Protein AF-A0A814S7R6-F1 (afdb_monomer)

Nearest PDB structures (foldseek):
  5fir-assembly5_J  TM=9.494E-01  e=4.019E-04  Caenorhabditis elegans
  5fir-assembly2_D  TM=8.934E-01  e=6.434E-04  Caenorhabditis elegans
  4wc5-assembly1_A  TM=3.067E-01  e=7.423E+00  Aquifex aeolicus VF5

Solvent-accessible surface area (backbone atoms only — not comparable to full-atom values): 4326 Å² total; per-residue (Å²): 132,56,77,65,58,50,45,76,72,66,65,58,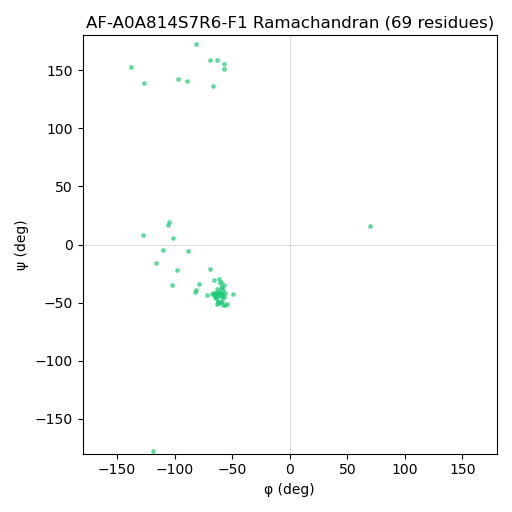94,86,56,51,71,70,52,45,54,55,28,49,55,47,41,69,78,39,56,91,78,44,59,67,71,61,40,54,52,51,25,50,52,50,38,37,36,74,77,70,64,53,83,69,58,69,71,56,49,52,52,49,50,65,76,47,67,89,110

Mean predicted aligned error: 3.28 Å

Secondary structure (DSSP, 8-state):
--HHHHHHHH--TT--HHHHHHHHHHHHHHTTTS-HHHHHHHHHHHHHHHHH-----HHHHHHHHHHTTT-

Foldseek 3Di:
DDPVVCCVPQPDPPDDPVLVVQLVVQCVLCVPPDPPVVSSVLSNVLSCCVPVVDDDDPVSVVVNCVSVVPD

Radius of gyration: 11.76 Å; Cα contacts (8 Å, |Δi|>4): 35; chains: 1; bounding box: 21×32×25 Å

Structure (mmCIF, N/CA/C/O backbone):
data_AF-A0A814S7R6-F1
#
_entry.id   AF-A0A814S7R6-F1
#
loop_
_atom_site.group_PDB
_atom_site.id
_atom_site.type_symbol
_atom_site.label_atom_id
_atom_site.label_alt_id
_atom_site.label_comp_id
_atom_site.label_asym_id
_atom_site.label_entity_id
_atom_site.label_seq_id
_atom_site.pdbx_PDB_ins_code
_atom_site.Cartn_x
_atom_site.Cartn_y
_atom_site.Cartn_z
_atom_site.occupancy
_atom_site.B_iso_or_equiv
_atom_site.auth_seq_id
_atom_site.auth_comp_id
_atom_site.auth_asym_id
_atom_site.auth_atom_id
_atom_site.pdbx_PDB_model_num
ATOM 1 N N . MET A 1 1 ? -1.305 -12.277 11.966 1.00 62.66 1 MET A N 1
ATOM 2 C CA . MET A 1 1 ? -1.080 -13.123 10.778 1.00 62.66 1 MET A CA 1
ATOM 3 C C . MET A 1 1 ? 0.419 -13.203 10.568 1.00 62.66 1 MET A C 1
ATOM 5 O O . MET A 1 1 ? 1.059 -12.159 10.629 1.00 62.66 1 MET A O 1
ATOM 9 N N . ASN A 1 2 ? 0.993 -14.398 10.459 1.00 69.62 2 ASN A N 1
ATOM 10 C CA . ASN A 1 2 ? 2.444 -14.542 10.285 1.00 69.62 2 ASN A CA 1
ATOM 11 C C . ASN A 1 2 ? 2.865 -14.328 8.810 1.00 69.62 2 ASN A C 1
ATOM 13 O O . ASN A 1 2 ? 2.022 -14.200 7.919 1.00 69.62 2 ASN A O 1
ATOM 17 N N . ASN A 1 3 ? 4.178 -14.286 8.561 1.00 65.94 3 ASN A N 1
ATOM 18 C CA . ASN A 1 3 ? 4.763 -14.056 7.234 1.00 65.94 3 ASN A CA 1
ATOM 19 C C . ASN A 1 3 ? 4.314 -15.066 6.164 1.00 65.94 3 ASN A C 1
ATOM 21 O O . ASN A 1 3 ? 4.179 -14.690 4.996 1.00 65.94 3 ASN A O 1
ATOM 25 N N . ASP A 1 4 ? 4.109 -16.320 6.560 1.00 73.69 4 ASP A N 1
ATOM 26 C CA . ASP A 1 4 ? 3.788 -17.429 5.662 1.00 73.69 4 ASP A CA 1
ATOM 27 C C . ASP A 1 4 ? 2.292 -17.438 5.312 1.00 73.69 4 ASP A C 1
ATOM 29 O O . ASP A 1 4 ? 1.919 -17.615 4.153 1.00 73.69 4 ASP A O 1
ATOM 33 N N . GLU A 1 5 ? 1.425 -17.130 6.280 1.00 81.19 5 GLU A N 1
ATOM 34 C CA . GLU A 1 5 ? -0.021 -16.962 6.086 1.00 81.19 5 GLU A CA 1
ATOM 35 C C . GLU A 1 5 ? -0.341 -15.800 5.139 1.00 81.19 5 GLU A C 1
ATOM 37 O O . GLU A 1 5 ? -1.220 -15.903 4.282 1.00 81.19 5 GLU A O 1
ATOM 42 N N . LEU A 1 6 ? 0.389 -14.689 5.265 1.00 81.88 6 LEU A N 1
ATOM 43 C CA . LEU A 1 6 ? 0.211 -13.515 4.413 1.00 81.88 6 LEU A CA 1
ATOM 44 C C . LEU A 1 6 ? 0.564 -13.818 2.951 1.00 81.88 6 LEU A C 1
ATOM 46 O O . LEU A 1 6 ? -0.144 -13.389 2.037 1.00 81.88 6 LEU A O 1
ATOM 50 N N . HIS A 1 7 ? 1.654 -14.562 2.737 1.00 82.50 7 HIS A N 1
ATOM 51 C CA . HIS A 1 7 ? 2.083 -15.004 1.411 1.00 82.50 7 HIS A CA 1
ATOM 52 C C . HIS A 1 7 ? 1.044 -15.926 0.780 1.00 82.50 7 HIS A C 1
ATOM 54 O O . HIS A 1 7 ? 0.566 -15.624 -0.313 1.00 82.50 7 HIS A O 1
ATOM 60 N N . LEU A 1 8 ? 0.608 -16.957 1.507 1.00 87.88 8 LEU A N 1
ATOM 61 C CA . LEU A 1 8 ? -0.412 -17.895 1.033 1.00 87.88 8 LEU A CA 1
ATOM 62 C C . LEU A 1 8 ? -1.735 -17.204 0.679 1.00 87.88 8 LEU A C 1
ATOM 64 O O . LEU A 1 8 ? -2.391 -17.600 -0.282 1.00 87.88 8 LEU A O 1
ATOM 68 N N . LYS A 1 9 ? -2.133 -16.176 1.437 1.00 92.38 9 LYS A N 1
ATOM 69 C CA . LYS A 1 9 ? -3.421 -15.501 1.242 1.00 92.38 9 LYS A CA 1
ATOM 70 C C . LYS A 1 9 ? -3.395 -14.449 0.134 1.00 92.38 9 LYS A C 1
ATOM 72 O O . LYS A 1 9 ? -4.371 -14.322 -0.603 1.00 92.38 9 LYS A O 1
ATOM 77 N N . TYR A 1 10 ? -2.324 -13.660 0.031 1.00 94.12 10 TYR A N 1
ATOM 78 C CA . TYR A 1 10 ? -2.344 -12.446 -0.791 1.00 94.12 10 TYR A CA 1
ATOM 79 C C . TYR A 1 10 ? -1.398 -12.445 -1.977 1.00 94.12 10 TYR A C 1
ATOM 81 O O . TYR A 1 10 ? -1.578 -11.573 -2.833 1.00 94.12 10 TYR A O 1
ATOM 89 N N . ARG A 1 11 ? -0.403 -13.336 -2.052 1.00 94.38 11 ARG A N 1
ATOM 90 C CA . ARG A 1 11 ? 0.566 -13.322 -3.153 1.00 94.38 11 ARG A CA 1
ATOM 91 C C . ARG A 1 11 ? -0.108 -13.686 -4.482 1.00 94.38 11 ARG A C 1
ATOM 93 O O . ARG A 1 11 ? -0.906 -14.615 -4.562 1.00 94.38 11 ARG A O 1
ATOM 100 N N . LYS A 1 12 ? 0.215 -12.952 -5.545 1.00 93.56 12 LYS A N 1
ATOM 101 C CA . LYS A 1 12 ? -0.284 -13.175 -6.907 1.00 93.56 12 LYS A CA 1
ATOM 102 C C . LYS A 1 12 ? 0.734 -13.978 -7.713 1.00 93.56 12 LYS A C 1
ATOM 104 O O . LYS A 1 12 ? 1.932 -13.752 -7.617 1.00 93.56 12 LYS A O 1
ATOM 109 N N . HIS A 1 13 ? 0.255 -14.886 -8.559 1.00 92.44 13 HIS A N 1
ATOM 110 C CA . HIS A 1 13 ? 1.121 -15.719 -9.405 1.00 92.44 13 HIS A CA 1
ATOM 111 C C . HIS A 1 13 ? 1.975 -14.911 -10.400 1.00 92.44 13 HIS A C 1
ATOM 113 O O . HIS A 1 13 ? 3.062 -15.341 -10.768 1.00 92.44 13 HIS A O 1
ATOM 119 N N . ASN A 1 14 ? 1.475 -13.757 -10.843 1.00 91.50 14 ASN A N 1
ATOM 120 C CA . ASN A 1 14 ? 2.086 -12.920 -11.870 1.00 91.50 14 ASN A CA 1
ATOM 121 C C . ASN A 1 14 ? 2.838 -11.703 -11.315 1.00 91.50 14 ASN A C 1
ATOM 123 O O . ASN A 1 14 ? 3.271 -10.867 -12.104 1.00 91.50 14 ASN A O 1
ATOM 127 N N . GLU A 1 15 ? 2.969 -11.566 -9.994 1.00 93.50 15 GLU A N 1
ATOM 128 C CA . GLU A 1 15 ? 3.744 -10.469 -9.415 1.00 93.50 15 GLU A CA 1
ATOM 129 C C . GLU A 1 15 ? 5.212 -10.865 -9.243 1.00 93.50 15 GLU A C 1
ATOM 131 O O . GLU A 1 15 ? 5.546 -11.993 -8.865 1.00 93.50 15 GLU A O 1
ATOM 136 N N . THR A 1 16 ? 6.105 -9.920 -9.517 1.00 95.25 16 THR A N 1
ATOM 137 C CA . THR A 1 16 ? 7.537 -10.104 -9.279 1.00 95.25 16 THR A CA 1
ATOM 138 C C . THR A 1 16 ? 7.834 -10.141 -7.780 1.00 95.25 16 THR A C 1
ATOM 140 O O . THR A 1 16 ? 7.087 -9.603 -6.962 1.00 95.25 16 THR A O 1
ATOM 143 N N . GLU A 1 17 ? 8.976 -10.718 -7.394 1.00 94.56 17 GLU A N 1
ATOM 144 C CA . GLU A 1 17 ? 9.389 -10.741 -5.983 1.00 94.56 17 GLU A CA 1
ATOM 145 C C . GLU A 1 17 ? 9.501 -9.321 -5.402 1.00 94.56 17 GLU A C 1
ATOM 147 O O . GLU A 1 17 ? 9.066 -9.071 -4.283 1.00 94.56 17 GLU A O 1
ATOM 152 N N . ARG A 1 18 ? 10.005 -8.356 -6.184 1.00 93.94 18 ARG A N 1
ATOM 153 C CA . ARG A 1 18 ? 10.112 -6.955 -5.751 1.00 93.94 18 ARG A CA 1
ATOM 154 C C . ARG A 1 18 ? 8.744 -6.327 -5.477 1.00 93.94 18 ARG A C 1
ATOM 156 O O . ARG A 1 18 ? 8.587 -5.625 -4.479 1.00 93.94 18 ARG A O 1
ATOM 163 N N . GLU A 1 19 ? 7.771 -6.554 -6.356 1.00 95.88 19 GLU A N 1
ATOM 164 C CA . GLU A 1 19 ? 6.400 -6.066 -6.169 1.00 95.88 19 GLU A CA 1
ATOM 165 C C . GLU A 1 19 ? 5.753 -6.704 -4.945 1.00 95.88 19 GLU A C 1
ATOM 167 O O . GLU A 1 19 ? 5.160 -5.989 -4.136 1.00 95.88 19 GLU A O 1
ATOM 172 N N . TRP A 1 20 ? 5.928 -8.018 -4.769 1.00 95.75 20 TRP A N 1
ATOM 173 C CA . TRP A 1 20 ? 5.412 -8.733 -3.609 1.00 95.75 20 TRP A CA 1
ATOM 174 C C . TRP A 1 20 ? 5.979 -8.179 -2.304 1.00 95.75 20 TRP A C 1
ATOM 176 O O . T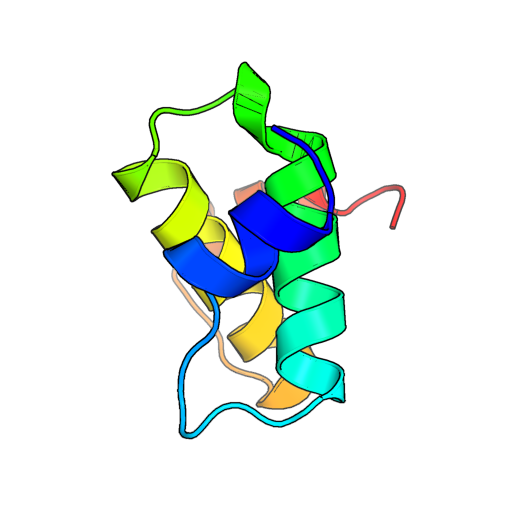RP A 1 20 ? 5.206 -7.849 -1.411 1.00 95.75 20 TRP A O 1
ATOM 186 N N . GLN A 1 21 ? 7.299 -8.009 -2.197 1.00 94.81 21 GLN A N 1
ATOM 187 C CA . GLN A 1 21 ? 7.939 -7.507 -0.976 1.00 94.81 21 GLN A CA 1
ATOM 188 C C . GLN A 1 21 ? 7.450 -6.098 -0.605 1.00 94.81 21 GLN A C 1
ATOM 190 O O . GLN A 1 21 ? 7.125 -5.842 0.553 1.00 94.81 21 GLN A O 1
ATOM 195 N N . LEU A 1 22 ? 7.309 -5.199 -1.588 1.00 95.50 22 LEU A N 1
ATOM 196 C CA . LEU A 1 22 ? 6.753 -3.860 -1.360 1.00 95.50 22 LEU A CA 1
ATOM 197 C C . LEU A 1 22 ? 5.286 -3.913 -0.918 1.00 95.50 22 LEU A C 1
ATOM 199 O O . LEU A 1 22 ? 4.895 -3.217 0.022 1.00 95.50 22 LEU A O 1
ATOM 203 N N . ARG A 1 23 ? 4.469 -4.741 -1.580 1.00 96.44 23 ARG A N 1
ATOM 204 C CA . ARG A 1 23 ? 3.046 -4.890 -1.248 1.00 96.44 23 ARG A CA 1
ATOM 205 C C . ARG A 1 23 ? 2.862 -5.477 0.143 1.00 96.44 23 ARG A C 1
ATOM 207 O O . ARG A 1 23 ? 2.048 -4.980 0.912 1.00 96.44 23 ARG A O 1
ATOM 214 N N . LYS A 1 24 ? 3.633 -6.515 0.456 1.00 95.12 24 LYS A N 1
ATOM 215 C CA . LYS A 1 24 ? 3.662 -7.201 1.743 1.00 95.12 24 LYS A CA 1
ATOM 216 C C . LYS A 1 24 ? 4.001 -6.237 2.874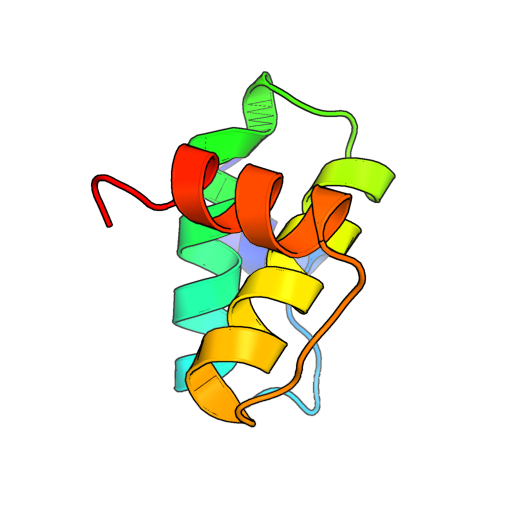 1.00 95.12 24 LYS A C 1
ATOM 218 O O . LYS A 1 24 ? 3.213 -6.134 3.807 1.00 95.12 24 LYS A O 1
ATOM 223 N N . LEU A 1 25 ? 5.088 -5.475 2.738 1.00 94.50 25 LEU A N 1
ATOM 224 C CA . LEU A 1 25 ? 5.496 -4.480 3.732 1.00 94.50 25 LEU A CA 1
ATOM 225 C C . LEU A 1 25 ? 4.377 -3.464 4.008 1.00 94.50 25 LEU A C 1
ATOM 227 O O . LEU A 1 25 ? 4.102 -3.120 5.157 1.00 94.50 25 LEU A O 1
ATOM 231 N N . PHE A 1 26 ? 3.694 -3.014 2.950 1.00 96.31 26 PHE A N 1
ATOM 232 C CA . PHE A 1 26 ? 2.561 -2.103 3.081 1.00 96.31 26 PHE A CA 1
ATOM 233 C C . PHE A 1 26 ? 1.375 -2.744 3.814 1.00 96.31 26 PHE A C 1
ATOM 235 O O . PHE A 1 26 ? 0.778 -2.112 4.685 1.00 96.31 26 PHE A O 1
ATOM 242 N N . ILE A 1 27 ? 1.033 -3.993 3.480 1.00 95.62 27 ILE A N 1
ATOM 243 C CA . ILE A 1 27 ? -0.051 -4.731 4.139 1.00 95.62 27 ILE A CA 1
ATOM 244 C C . ILE A 1 27 ? 0.271 -4.903 5.625 1.00 95.62 27 ILE A C 1
ATOM 246 O O . ILE A 1 27 ? -0.549 -4.533 6.455 1.00 95.62 27 ILE A O 1
ATOM 250 N N . GLU A 1 28 ? 1.462 -5.388 5.973 1.00 94.31 28 GLU A N 1
ATOM 251 C CA . GLU A 1 28 ? 1.868 -5.643 7.363 1.00 94.31 28 GLU A CA 1
ATOM 252 C C . GLU A 1 28 ? 1.828 -4.383 8.227 1.00 94.31 28 GLU A C 1
ATOM 254 O O . GLU A 1 28 ? 1.314 -4.413 9.343 1.00 94.31 28 GLU A O 1
ATOM 259 N N . ARG A 1 29 ? 2.297 -3.247 7.700 1.00 94.56 29 ARG A N 1
ATOM 260 C CA . ARG A 1 29 ? 2.322 -1.980 8.446 1.00 94.56 29 ARG A CA 1
ATOM 261 C C . ARG A 1 29 ? 0.928 -1.396 8.706 1.00 94.56 29 ARG A C 1
ATOM 263 O O . ARG A 1 29 ? 0.764 -0.538 9.579 1.00 94.56 29 ARG A O 1
ATOM 270 N N . HIS A 1 30 ? -0.074 -1.795 7.926 1.00 95.19 30 HIS A N 1
ATOM 271 C CA . HIS A 1 30 ? -1.392 -1.158 7.927 1.00 95.19 30 HIS A CA 1
ATOM 272 C C . HIS A 1 30 ? -2.559 -2.135 8.119 1.00 95.19 30 HIS A C 1
ATOM 274 O O . HIS A 1 30 ? -3.711 -1.702 8.034 1.00 95.19 30 HIS A O 1
ATOM 280 N N . ILE A 1 31 ? -2.281 -3.408 8.427 1.00 93.50 31 ILE A N 1
ATOM 281 C CA . ILE A 1 31 ? -3.293 -4.466 8.553 1.00 93.50 31 ILE A CA 1
ATOM 282 C C . ILE A 1 31 ? -4.345 -4.173 9.623 1.00 93.50 31 ILE A C 1
ATOM 284 O O . ILE A 1 31 ? -5.516 -4.471 9.418 1.00 93.50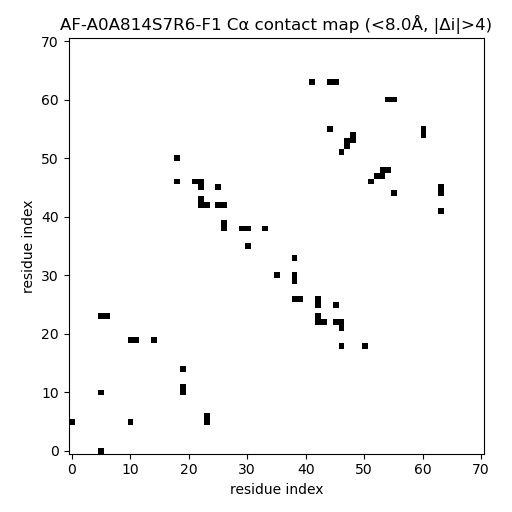 31 ILE A O 1
ATOM 288 N N . ASP A 1 32 ? -3.956 -3.486 10.696 1.00 94.69 32 ASP A N 1
ATOM 289 C CA . ASP A 1 32 ? -4.858 -3.141 11.800 1.00 94.69 32 ASP A CA 1
ATOM 290 C C . ASP A 1 32 ? -5.597 -1.802 11.594 1.00 94.69 32 ASP A C 1
ATOM 292 O O . ASP A 1 32 ? -6.442 -1.425 12.404 1.00 94.69 32 ASP A O 1
ATOM 296 N N . LYS A 1 33 ? -5.283 -1.046 10.527 1.00 95.44 33 LYS A N 1
ATOM 297 C CA . LYS A 1 33 ? -5.843 0.303 10.285 1.00 95.44 33 LYS A CA 1
ATOM 298 C C . LYS A 1 33 ? -7.015 0.325 9.309 1.00 95.44 33 LYS A C 1
ATOM 300 O O . LYS A 1 33 ? -7.781 1.288 9.297 1.00 95.44 33 LYS A O 1
ATOM 305 N N . TYR A 1 34 ? -7.132 -0.687 8.457 1.00 95.44 34 TYR A N 1
ATOM 306 C CA . TYR A 1 34 ? -8.106 -0.726 7.373 1.00 95.44 34 TYR A CA 1
ATOM 307 C C . TYR A 1 34 ? -8.740 -2.107 7.277 1.00 95.44 34 TYR A C 1
ATOM 309 O O . TYR A 1 34 ? -8.110 -3.111 7.588 1.00 95.44 34 TYR A O 1
ATOM 317 N N . ASN A 1 35 ? -9.975 -2.161 6.776 1.00 96.69 35 ASN A N 1
ATOM 318 C CA . ASN A 1 35 ? -10.526 -3.436 6.333 1.00 96.69 35 ASN A CA 1
ATOM 319 C C . ASN A 1 35 ? -9.706 -4.004 5.162 1.00 96.69 35 ASN A C 1
ATOM 321 O O . ASN A 1 35 ? -9.006 -3.273 4.454 1.00 96.69 35 ASN A O 1
ATOM 325 N N . GLU A 1 36 ? -9.824 -5.315 4.972 1.00 94.56 36 GLU A N 1
ATOM 326 C CA . GLU A 1 36 ? -9.025 -6.085 4.022 1.00 94.56 36 GLU A CA 1
ATOM 327 C C . GLU A 1 36 ? -9.099 -5.524 2.595 1.00 94.56 36 GLU A C 1
ATOM 329 O O . GLU A 1 36 ? -8.065 -5.203 2.009 1.00 94.56 36 GLU A O 1
ATOM 334 N N . ASP A 1 37 ? -10.301 -5.297 2.064 1.00 96.50 37 ASP A N 1
ATOM 335 C CA . ASP A 1 37 ? -10.486 -4.797 0.696 1.00 96.50 37 ASP A CA 1
ATOM 336 C C . ASP A 1 37 ? -9.822 -3.433 0.481 1.00 96.50 37 ASP A C 1
ATOM 338 O O . ASP A 1 37 ? -9.129 -3.198 -0.519 1.00 96.50 37 ASP A O 1
ATOM 342 N N . ARG A 1 38 ? -9.994 -2.511 1.439 1.00 97.25 38 ARG A N 1
ATOM 343 C CA . ARG A 1 38 ? -9.391 -1.180 1.355 1.00 97.25 38 ARG A CA 1
ATOM 344 C C . ARG A 1 38 ? -7.874 -1.258 1.448 1.00 97.25 38 ARG A C 1
ATOM 346 O O . ARG A 1 38 ? -7.196 -0.550 0.701 1.00 97.25 38 ARG A O 1
ATOM 353 N N . LEU A 1 39 ? -7.353 -2.099 2.336 1.00 97.50 39 LEU A N 1
ATOM 354 C CA . LEU A 1 39 ? -5.922 -2.297 2.517 1.00 97.50 39 LEU A CA 1
ATOM 355 C C . LEU A 1 39 ? -5.270 -2.842 1.247 1.00 97.50 39 LEU A C 1
ATOM 357 O O . LEU A 1 39 ? -4.283 -2.279 0.778 1.00 97.50 39 LEU A O 1
ATOM 361 N N . LEU A 1 40 ? -5.843 -3.895 0.663 1.00 96.69 40 LEU A N 1
ATOM 362 C CA . LEU A 1 40 ? -5.319 -4.519 -0.552 1.00 96.69 40 LEU A CA 1
ATOM 363 C C . LEU A 1 40 ? -5.347 -3.551 -1.740 1.00 96.69 40 LEU A C 1
ATOM 365 O O . LEU A 1 40 ? -4.396 -3.507 -2.525 1.00 96.69 40 LEU A O 1
ATOM 369 N N . CYS A 1 41 ? -6.394 -2.729 -1.841 1.00 97.69 41 CYS A N 1
ATOM 370 C CA . CYS A 1 41 ? -6.492 -1.680 -2.851 1.00 97.69 41 CYS A CA 1
ATOM 371 C C . CYS A 1 41 ? -5.381 -0.627 -2.694 1.00 97.69 41 CYS A C 1
ATOM 373 O O . CYS A 1 41 ? -4.663 -0.336 -3.653 1.00 97.69 41 CYS A O 1
ATOM 375 N N . LEU A 1 42 ? -5.178 -0.104 -1.479 1.00 98.06 42 LEU A N 1
ATOM 376 C CA . LEU A 1 42 ? -4.118 0.873 -1.204 1.00 98.06 42 LEU A CA 1
ATOM 377 C C . LEU A 1 42 ? -2.720 0.285 -1.434 1.00 98.06 42 LEU A C 1
ATOM 379 O O . LEU A 1 42 ? -1.886 0.938 -2.060 1.00 98.06 42 LEU A O 1
ATOM 383 N N . ALA A 1 43 ? -2.487 -0.958 -1.008 1.00 97.38 43 ALA A N 1
ATOM 384 C CA . ALA A 1 43 ? -1.223 -1.653 -1.219 1.00 97.38 43 ALA A CA 1
ATOM 385 C C . ALA A 1 43 ? -0.907 -1.808 -2.715 1.00 97.38 43 ALA A C 1
ATOM 387 O O . ALA A 1 43 ? 0.226 -1.588 -3.141 1.00 97.38 43 ALA A O 1
ATOM 388 N N . GLN A 1 44 ? -1.910 -2.131 -3.538 1.00 97.69 44 GLN A N 1
ATOM 389 C CA . GLN A 1 44 ? -1.720 -2.212 -4.983 1.00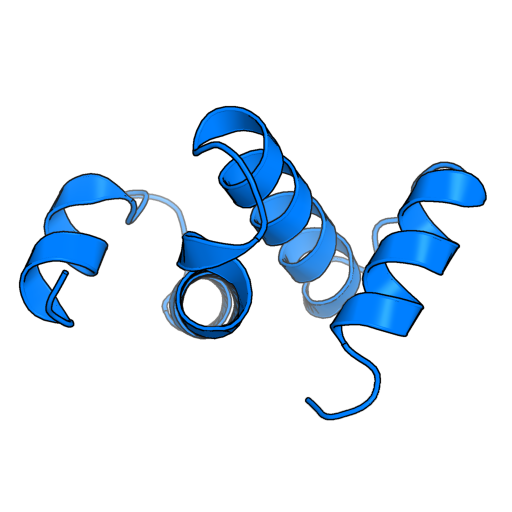 97.69 44 GLN A CA 1
ATOM 390 C C . GLN A 1 44 ? -1.443 -0.838 -5.606 1.00 97.69 44 GLN A C 1
ATOM 392 O O . GLN A 1 44 ? -0.546 -0.724 -6.440 1.00 97.69 44 GLN A O 1
ATOM 397 N N . CYS A 1 45 ? -2.168 0.210 -5.199 1.00 98.00 45 CYS A N 1
ATOM 398 C CA . CYS A 1 45 ? -1.893 1.575 -5.652 1.00 98.00 45 CYS A CA 1
ATOM 399 C C . CYS A 1 45 ? -0.455 1.995 -5.324 1.00 98.00 45 CYS A C 1
ATOM 401 O O . CYS A 1 45 ? 0.231 2.522 -6.197 1.00 98.00 45 CYS A O 1
ATOM 403 N N . PHE A 1 46 ? 0.015 1.722 -4.103 1.00 97.62 46 PHE A N 1
ATOM 404 C CA . PHE A 1 46 ? 1.387 1.996 -3.678 1.00 97.62 46 PHE A CA 1
ATOM 405 C C . PHE A 1 46 ? 2.420 1.322 -4.587 1.00 97.62 46 PHE A C 1
ATOM 407 O O . PHE A 1 46 ? 3.301 2.000 -5.121 1.00 97.62 46 PHE A O 1
ATOM 414 N N . VAL A 1 47 ? 2.284 0.011 -4.815 1.00 97.25 47 VAL A N 1
ATOM 415 C CA . VAL A 1 47 ? 3.197 -0.738 -5.691 1.00 97.25 47 VAL A CA 1
ATOM 416 C C . VAL A 1 47 ? 3.190 -0.151 -7.095 1.00 97.25 47 VAL A C 1
ATOM 418 O O . VAL A 1 47 ? 4.249 0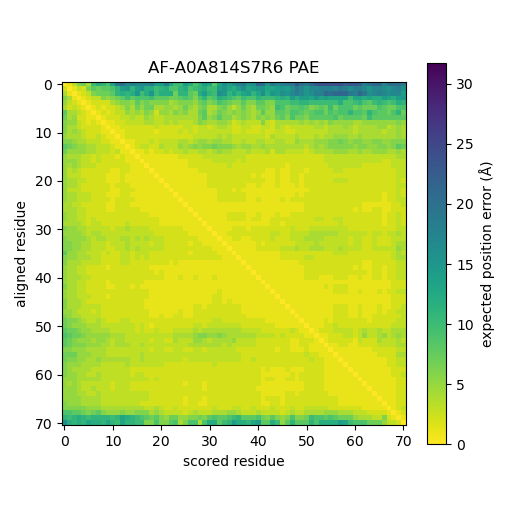.188 -7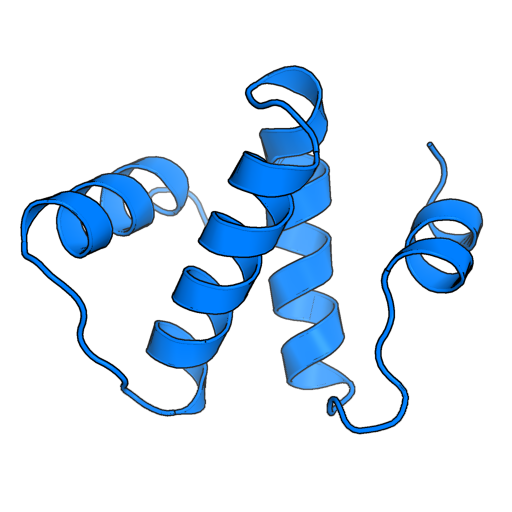.611 1.00 97.25 47 VAL A O 1
ATOM 421 N N . ASN A 1 48 ? 2.012 0.080 -7.676 1.00 97.00 48 ASN A N 1
ATOM 422 C CA . ASN A 1 48 ? 1.887 0.620 -9.029 1.00 97.00 48 ASN A CA 1
ATOM 423 C C . ASN A 1 48 ? 2.541 2.006 -9.174 1.00 97.00 48 ASN A C 1
ATOM 425 O O . ASN A 1 48 ? 3.164 2.296 -10.196 1.00 97.00 48 ASN A O 1
ATOM 429 N N . ILE A 1 49 ? 2.435 2.861 -8.151 1.00 96.50 49 ILE A N 1
ATOM 430 C CA . ILE A 1 49 ? 3.118 4.163 -8.119 1.00 96.50 49 ILE A CA 1
ATOM 431 C C . ILE A 1 49 ? 4.642 3.971 -8.099 1.00 96.50 49 ILE A C 1
ATOM 433 O O . ILE A 1 49 ? 5.349 4.660 -8.835 1.00 96.50 49 ILE A O 1
ATOM 437 N N . LYS A 1 50 ? 5.158 3.050 -7.274 1.00 94.62 50 LYS A N 1
ATOM 438 C CA . LYS A 1 50 ? 6.604 2.858 -7.061 1.00 94.62 50 LYS A CA 1
ATOM 439 C C . LYS A 1 50 ? 7.304 2.068 -8.166 1.00 94.62 50 LYS A C 1
ATOM 441 O O . LYS A 1 50 ? 8.469 2.349 -8.435 1.00 94.62 50 LYS A O 1
ATOM 446 N N . THR A 1 51 ? 6.641 1.091 -8.781 1.00 94.44 51 THR A N 1
ATOM 447 C CA . THR A 1 51 ? 7.265 0.182 -9.758 1.00 94.44 51 THR A CA 1
ATOM 448 C C . THR A 1 51 ? 6.933 0.540 -11.200 1.00 94.44 51 THR A C 1
ATOM 450 O O . THR A 1 51 ? 7.798 0.414 -12.060 1.00 94.44 51 THR A O 1
ATOM 453 N N . MET A 1 52 ? 5.719 1.033 -11.464 1.00 93.31 52 MET A N 1
ATOM 454 C CA . MET A 1 52 ? 5.246 1.355 -12.818 1.00 93.31 52 MET A CA 1
ATOM 455 C C . MET A 1 52 ? 5.101 2.862 -13.068 1.00 93.31 52 MET A C 1
ATOM 457 O O . MET A 1 52 ? 4.777 3.277 -14.177 1.00 93.31 52 MET A O 1
ATOM 461 N N . GLY A 1 53 ? 5.313 3.702 -12.050 1.00 92.69 53 GLY A N 1
ATOM 462 C CA . GLY A 1 53 ? 5.178 5.153 -12.176 1.00 92.69 53 GLY A CA 1
ATOM 463 C C . GLY A 1 53 ? 3.734 5.629 -12.360 1.00 92.69 53 GLY A C 1
ATOM 464 O O . GLY A 1 53 ? 3.525 6.781 -12.748 1.00 92.69 53 GLY A O 1
ATOM 465 N N . CYS A 1 54 ? 2.736 4.784 -12.069 1.00 96.75 54 CYS A N 1
ATOM 466 C CA . CYS A 1 54 ? 1.327 5.139 -12.208 1.00 96.75 54 CYS A CA 1
ATOM 467 C C . CYS A 1 54 ? 0.965 6.380 -11.375 1.00 96.75 54 CYS A C 1
ATOM 469 O O . CYS A 1 54 ? 1.599 6.711 -10.368 1.00 96.75 54 CYS A O 1
ATOM 471 N N . ARG A 1 55 ? -0.092 7.072 -11.803 1.00 96.31 55 ARG A N 1
ATOM 472 C CA . ARG A 1 55 ? -0.681 8.210 -11.095 1.00 96.31 55 ARG A CA 1
ATOM 473 C C . ARG A 1 55 ? -2.169 7.963 -10.909 1.00 96.31 55 ARG A C 1
ATOM 475 O O . ARG A 1 55 ? -2.843 7.488 -11.818 1.00 96.31 55 ARG A O 1
ATOM 482 N N . TYR A 1 56 ? -2.661 8.306 -9.729 1.00 96.50 56 TYR A N 1
ATOM 483 C CA . TYR A 1 56 ? -4.067 8.210 -9.355 1.00 96.50 56 TYR A CA 1
ATOM 484 C C . TYR A 1 56 ? -4.603 9.601 -9.007 1.00 96.50 56 TYR A C 1
ATOM 486 O O . TYR A 1 56 ? -3.889 10.600 -9.114 1.00 96.50 56 TYR A O 1
ATOM 494 N N . SER A 1 57 ? -5.867 9.682 -8.589 1.00 97.81 57 SER A N 1
ATOM 495 C CA . SER A 1 57 ? -6.450 10.948 -8.144 1.00 97.81 57 SER A CA 1
ATOM 496 C C . SER A 1 57 ? -5.647 11.558 -6.993 1.00 97.81 57 SER A C 1
ATOM 498 O O . SER A 1 57 ? -5.063 10.840 -6.177 1.00 97.81 57 SER A O 1
ATOM 500 N N . TYR A 1 58 ? -5.661 12.890 -6.893 1.00 97.81 58 TYR A N 1
ATOM 501 C CA . TYR A 1 58 ? -4.924 13.629 -5.864 1.00 97.81 58 TYR A CA 1
ATOM 502 C C . TYR A 1 58 ? -5.169 13.080 -4.451 1.00 97.81 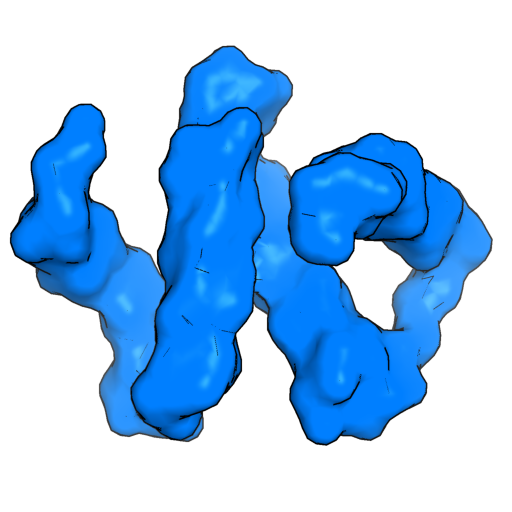58 TYR A C 1
ATOM 504 O O . TYR A 1 58 ? -4.225 12.861 -3.699 1.00 97.81 58 TYR A O 1
ATOM 512 N N . LYS A 1 59 ? -6.427 12.755 -4.126 1.00 97.81 59 LYS A N 1
ATOM 513 C CA . LYS A 1 59 ? -6.809 12.173 -2.833 1.00 97.81 59 LYS A CA 1
ATOM 514 C C . LYS A 1 59 ? -6.083 10.855 -2.539 1.00 97.81 59 LYS A C 1
ATOM 516 O O . LYS A 1 59 ? -5.630 10.654 -1.419 1.00 97.81 59 LYS A O 1
ATOM 521 N N . ILE A 1 60 ? -5.968 9.966 -3.529 1.00 97.75 60 ILE A N 1
ATOM 522 C CA . ILE A 1 60 ? -5.261 8.688 -3.370 1.00 97.75 60 ILE A CA 1
ATOM 523 C C . ILE A 1 60 ? -3.757 8.919 -3.277 1.00 97.75 60 ILE A C 1
ATOM 525 O O . ILE A 1 60 ? -3.115 8.342 -2.407 1.00 97.75 60 ILE A O 1
ATOM 529 N N . MET A 1 61 ? -3.205 9.788 -4.124 1.00 97.88 61 MET A N 1
ATOM 530 C CA . MET A 1 61 ? -1.778 10.112 -4.088 1.00 97.88 61 MET A CA 1
ATOM 531 C C . MET A 1 61 ? -1.370 10.676 -2.723 1.00 97.88 61 MET A C 1
ATOM 533 O O . MET A 1 61 ? -0.383 10.225 -2.151 1.00 97.88 61 MET A O 1
ATOM 537 N N . ASN A 1 62 ? -2.156 11.605 -2.173 1.00 97.94 62 ASN A N 1
ATOM 538 C CA . ASN A 1 62 ? -1.895 12.186 -0.860 1.00 97.94 62 ASN A CA 1
ATOM 539 C C . ASN A 1 62 ? -1.998 11.139 0.258 1.00 97.94 62 ASN A C 1
ATOM 541 O O . ASN A 1 62 ? -1.089 11.028 1.071 1.00 97.94 62 ASN A O 1
ATOM 545 N N . GLN A 1 63 ? -3.045 10.306 0.240 1.00 97.25 63 GLN A N 1
ATOM 546 C CA . GLN A 1 63 ? -3.205 9.234 1.225 1.00 97.25 63 GLN A CA 1
ATOM 547 C C . GLN A 1 63 ? -2.036 8.235 1.192 1.00 97.25 63 GLN A C 1
ATOM 549 O O . GLN A 1 63 ? -1.553 7.824 2.243 1.00 97.25 63 GLN A O 1
ATOM 554 N N . ILE A 1 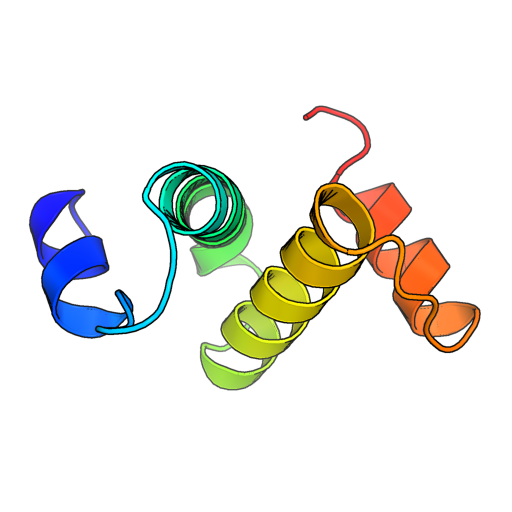64 ? -1.572 7.832 0.004 1.00 97.38 64 ILE A N 1
ATOM 555 C CA . ILE A 1 64 ? -0.413 6.937 -0.112 1.00 97.38 64 ILE A CA 1
ATOM 556 C C . ILE A 1 64 ? 0.847 7.625 0.416 1.00 97.38 64 ILE A C 1
ATOM 558 O O . ILE A 1 64 ? 1.573 7.008 1.184 1.00 97.38 64 ILE A O 1
ATOM 562 N N . ASN A 1 65 ? 1.078 8.895 0.078 1.00 96.31 65 ASN A N 1
ATOM 563 C CA . ASN A 1 65 ? 2.239 9.635 0.575 1.00 96.31 65 ASN A CA 1
ATOM 564 C C . ASN A 1 65 ? 2.263 9.736 2.108 1.00 96.31 65 ASN A C 1
ATOM 566 O O . ASN A 1 65 ? 3.321 9.552 2.700 1.00 96.31 65 ASN A O 1
ATOM 570 N N . GLU A 1 66 ? 1.117 9.989 2.744 1.00 96.19 66 GLU A N 1
ATOM 571 C CA . GLU A 1 66 ? 0.986 10.020 4.208 1.00 96.19 66 GLU A CA 1
ATOM 572 C C . GLU A 1 66 ? 1.274 8.652 4.831 1.00 96.19 66 GLU A C 1
ATOM 574 O O . GLU A 1 66 ? 2.025 8.547 5.799 1.00 96.19 66 GLU A O 1
ATOM 579 N N . LEU A 1 67 ? 0.708 7.586 4.259 1.00 95.62 67 LEU A N 1
ATOM 580 C CA . LEU A 1 67 ? 0.917 6.226 4.752 1.00 95.62 67 LEU A CA 1
ATOM 581 C C . LEU A 1 67 ? 2.362 5.767 4.579 1.00 95.62 67 LEU A C 1
ATOM 583 O O . LEU A 1 67 ? 2.842 4.989 5.403 1.00 95.62 67 LEU A O 1
ATOM 587 N N . THR A 1 68 ? 3.051 6.266 3.547 1.00 95.12 68 THR A N 1
ATOM 588 C CA . THR A 1 68 ? 4.415 5.855 3.217 1.00 95.12 68 THR A CA 1
ATOM 589 C C . THR A 1 68 ? 5.506 6.855 3.563 1.00 95.12 68 THR A C 1
ATOM 591 O O . THR A 1 68 ? 6.606 6.742 3.031 1.00 95.12 68 THR A O 1
ATOM 594 N N . HIS A 1 69 ? 5.219 7.840 4.412 1.00 91.50 69 HIS A N 1
ATOM 595 C CA . HIS A 1 69 ? 6.194 8.871 4.769 1.00 91.50 69 HIS A CA 1
ATOM 596 C C . HIS A 1 69 ? 7.454 8.290 5.437 1.00 91.50 69 HIS A C 1
ATOM 598 O O . HIS A 1 69 ? 8.553 8.771 5.182 1.00 91.50 69 HIS A O 1
ATOM 604 N N . ASP A 1 70 ? 7.290 7.210 6.208 1.00 80.56 70 ASP A N 1
ATOM 605 C CA . ASP A 1 70 ? 8.363 6.562 6.978 1.00 80.56 70 ASP A CA 1
ATOM 606 C C . ASP A 1 70 ? 8.857 5.236 6.360 1.00 80.56 70 ASP A C 1
ATOM 608 O O . ASP A 1 70 ? 9.367 4.378 7.086 1.00 80.56 70 ASP A O 1
ATOM 612 N N . PHE A 1 71 ? 8.603 5.004 5.066 1.00 74.00 71 PHE A N 1
ATOM 613 C CA . PHE A 1 71 ? 9.057 3.792 4.363 1.00 74.00 71 PHE A CA 1
ATOM 614 C C . PHE A 1 71 ? 10.490 3.919 3.851 1.00 74.00 71 PHE A C 1
ATOM 616 O O . PHE A 1 71 ? 10.847 5.005 3.341 1.00 74.00 71 PHE A O 1
#

pLDDT: mean 92.9, std 7.6, range [62.66, 98.06]

Organism: NCBI:txid104777

Sequence (71 aa):
MNNDELHLKYRKHNETEREWQLRKLFIERHIDKYNEDRLLCLAQCFVNIKTMGCRYSYKIMNQINELTHDF

InterPro domains:
  IPR021859 XRN2-binding (XTBD) domain [PF11952] (9-69)
  IPR021859 XRN2-binding (XTBD) domain [PS51827] (7-71)